Protein AF-A0A0H2LRQ2-F1 (afdb_monomer)

Foldseek 3Di:
DDDLLRQLLVLVVQLLVLVLQLVLLVVVCVLDPDNVVSPVVNVVSVVSNVVSVVSNVVSVVVPPDPVSVLVSLLVLLVVLVVLLVCLCVQQVPDDPPDDPSPDDSSNSSSVSSNVSSVVSNVVSCVPDDPVSNVVSVVVVVVVVVVVVVD

pLDDT: mean 88.94, std 11.12, range [45.06, 98.44]

Mean predicted aligned error: 5.79 Å

Structure (mmCIF, N/CA/C/O backbone):
data_AF-A0A0H2LRQ2-F1
#
_entry.id   AF-A0A0H2LRQ2-F1
#
loop_
_atom_site.group_PDB
_atom_site.id
_atom_site.type_symbol
_atom_site.label_atom_id
_atom_site.label_alt_id
_atom_site.label_comp_id
_atom_site.label_asym_id
_atom_site.label_entity_id
_atom_site.label_seq_id
_atom_site.pdbx_PDB_ins_code
_atom_site.Cartn_x
_atom_site.Cartn_y
_atom_site.Cartn_z
_atom_site.occupancy
_atom_site.B_iso_or_equiv
_atom_site.auth_seq_id
_atom_site.auth_comp_id
_atom_site.auth_asym_id
_atom_site.auth_atom_id
_atom_site.pdbx_PDB_model_num
ATOM 1 N N . MET A 1 1 ? -20.680 -14.538 -0.151 1.00 45.06 1 MET A N 1
ATOM 2 C CA . MET A 1 1 ? -20.684 -13.103 -0.499 1.00 45.06 1 MET A CA 1
ATOM 3 C C . MET A 1 1 ? -19.636 -12.448 0.373 1.00 45.06 1 MET A C 1
ATOM 5 O O . MET A 1 1 ? -19.695 -12.652 1.576 1.00 45.06 1 MET A O 1
ATOM 9 N N . HIS A 1 2 ? -18.663 -11.774 -0.231 1.00 58.34 2 HIS A N 1
ATOM 10 C CA . HIS A 1 2 ? -17.648 -11.009 0.492 1.00 58.34 2 HIS A CA 1
ATOM 11 C C . HIS A 1 2 ? -18.302 -9.795 1.160 1.00 58.34 2 HIS A C 1
ATOM 13 O O . HIS A 1 2 ? -19.163 -9.160 0.548 1.00 58.34 2 HIS A O 1
ATOM 19 N N . GLY A 1 3 ? -17.963 -9.521 2.422 1.00 80.00 3 GLY A N 1
ATOM 20 C CA . GLY A 1 3 ? -18.519 -8.383 3.160 1.00 80.00 3 GLY A CA 1
ATOM 21 C C . GLY A 1 3 ? -18.032 -7.030 2.611 1.00 80.00 3 GLY A C 1
ATOM 22 O O . GLY A 1 3 ? -17.132 -6.999 1.766 1.00 80.00 3 GLY A O 1
ATOM 23 N N . PRO A 1 4 ? -18.579 -5.898 3.095 1.00 81.81 4 PRO A N 1
ATOM 24 C CA . PRO A 1 4 ? -18.109 -4.556 2.729 1.00 81.81 4 PRO A CA 1
ATOM 25 C C . PRO A 1 4 ? -16.601 -4.361 2.957 1.00 81.81 4 PRO A C 1
ATOM 27 O O . PRO A 1 4 ? -15.922 -3.791 2.104 1.00 81.81 4 PRO A O 1
ATOM 30 N N . LEU A 1 5 ? -16.073 -4.918 4.055 1.00 87.62 5 LEU A N 1
ATOM 31 C CA . LEU A 1 5 ? -14.646 -4.932 4.393 1.00 87.62 5 LEU A CA 1
ATOM 32 C C . LEU A 1 5 ? -13.801 -5.618 3.308 1.00 87.62 5 LEU A C 1
ATOM 34 O O . LEU A 1 5 ? -12.888 -5.007 2.759 1.00 87.62 5 LEU A O 1
ATOM 38 N N . ASP A 1 6 ? -14.140 -6.858 2.947 1.00 90.56 6 ASP A N 1
ATOM 39 C CA . ASP A 1 6 ? -13.443 -7.622 1.904 1.00 90.56 6 ASP A CA 1
ATOM 40 C C . ASP A 1 6 ? -13.458 -6.885 0.558 1.00 90.56 6 ASP A C 1
ATOM 42 O O . ASP A 1 6 ? -12.447 -6.826 -0.142 1.00 90.56 6 ASP A O 1
ATOM 46 N N . CYS A 1 7 ? -14.604 -6.297 0.195 1.00 91.56 7 CYS A N 1
ATOM 47 C CA . CYS A 1 7 ? -14.747 -5.542 -1.049 1.00 91.56 7 CYS A CA 1
ATOM 48 C C . CYS A 1 7 ? -13.849 -4.298 -1.056 1.00 91.56 7 CYS A C 1
ATOM 50 O O . CYS A 1 7 ? -13.186 -4.017 -2.061 1.00 91.56 7 CYS A O 1
ATOM 52 N N . ALA A 1 8 ? -13.799 -3.566 0.059 1.00 93.38 8 ALA A N 1
ATOM 53 C CA . ALA A 1 8 ? -12.948 -2.393 0.214 1.00 93.38 8 ALA A CA 1
ATOM 54 C C . ALA A 1 8 ? -11.459 -2.759 0.164 1.00 93.38 8 ALA A C 1
ATOM 56 O O . ALA A 1 8 ? -10.715 -2.167 -0.618 1.00 93.38 8 ALA A O 1
ATOM 57 N N . LEU A 1 9 ? -11.031 -3.773 0.922 1.00 95.31 9 LEU A N 1
ATOM 58 C CA . LEU A 1 9 ? -9.641 -4.236 0.942 1.00 95.31 9 LEU A CA 1
ATOM 59 C C . LEU A 1 9 ? -9.192 -4.759 -0.423 1.00 95.31 9 LEU A C 1
ATOM 61 O O . LEU A 1 9 ? -8.102 -4.420 -0.884 1.00 95.31 9 LEU A O 1
ATOM 65 N N . HIS A 1 10 ? -10.046 -5.520 -1.110 1.00 95.50 10 HIS A N 1
ATOM 66 C CA . HIS A 1 10 ? -9.763 -5.968 -2.470 1.00 95.50 10 HIS A CA 1
ATOM 67 C C . HIS A 1 10 ? -9.594 -4.781 -3.425 1.00 95.50 10 HIS A C 1
ATOM 69 O O . HIS A 1 10 ? -8.647 -4.746 -4.208 1.00 95.50 10 HIS A O 1
ATOM 75 N N . SER A 1 11 ? -10.474 -3.783 -3.337 1.00 95.38 11 SER A N 1
ATOM 76 C CA . SER A 1 11 ? -10.431 -2.604 -4.210 1.00 95.38 11 SER A CA 1
ATOM 77 C C . SER A 1 11 ? -9.201 -1.728 -3.942 1.00 95.38 11 SER A C 1
ATOM 79 O O . SER A 1 11 ? -8.579 -1.241 -4.887 1.00 95.38 11 SER A O 1
ATOM 81 N N . LEU A 1 12 ? -8.793 -1.585 -2.675 1.00 96.88 12 LEU A N 1
ATOM 82 C CA . LEU A 1 12 ? -7.535 -0.936 -2.286 1.00 96.88 12 LEU A CA 1
ATOM 83 C C . LEU A 1 12 ? -6.327 -1.685 -2.857 1.00 96.88 12 LEU A C 1
ATOM 85 O O . LEU A 1 12 ? -5.432 -1.065 -3.430 1.00 96.88 12 LEU A O 1
ATOM 89 N N . GLN A 1 13 ? -6.335 -3.019 -2.791 1.00 97.06 13 GLN A N 1
ATOM 90 C CA . GLN A 1 13 ? -5.271 -3.831 -3.373 1.00 97.06 13 GLN A CA 1
ATOM 91 C C . GLN A 1 13 ? -5.189 -3.680 -4.900 1.00 97.06 13 GLN A C 1
ATOM 93 O O . GLN A 1 13 ? -4.092 -3.558 -5.446 1.00 97.06 13 GLN A O 1
ATOM 98 N N . GLN A 1 14 ? -6.329 -3.647 -5.598 1.00 96.81 14 GLN A N 1
ATOM 99 C CA . GLN A 1 14 ? -6.367 -3.407 -7.045 1.00 96.81 14 GLN A CA 1
ATOM 100 C C . GLN A 1 14 ? -5.810 -2.024 -7.404 1.00 96.81 14 GLN A C 1
ATOM 102 O O . GLN A 1 14 ? -5.022 -1.907 -8.345 1.00 96.81 14 GLN A O 1
ATOM 107 N N . LEU A 1 15 ? -6.160 -0.986 -6.633 1.00 97.56 15 LEU A N 1
ATOM 108 C CA . LEU A 1 15 ? -5.614 0.355 -6.833 1.00 97.56 15 LEU A CA 1
ATOM 109 C C . LEU A 1 15 ? -4.092 0.381 -6.640 1.00 97.56 15 LEU A C 1
ATOM 111 O O . LEU A 1 15 ? -3.386 0.939 -7.484 1.00 97.56 15 LEU A O 1
ATOM 115 N N . ALA A 1 16 ? -3.584 -0.231 -5.567 1.00 97.31 16 ALA A N 1
ATOM 116 C CA . ALA A 1 16 ? -2.151 -0.310 -5.296 1.00 97.31 16 ALA A CA 1
ATOM 117 C C . ALA A 1 16 ? -1.404 -0.992 -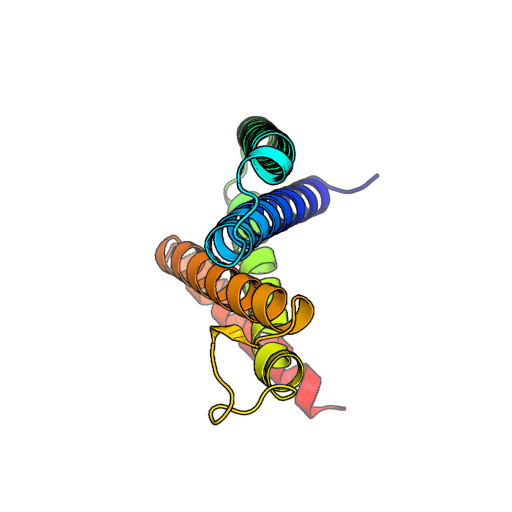6.454 1.00 97.31 16 ALA A C 1
ATOM 119 O O . ALA A 1 16 ? -0.474 -0.410 -7.017 1.00 97.31 16 ALA A O 1
ATOM 120 N N . TYR A 1 17 ? -1.878 -2.160 -6.905 1.00 95.94 17 TYR A N 1
ATOM 121 C CA . TYR A 1 17 ? -1.291 -2.852 -8.055 1.00 95.94 17 TYR A CA 1
ATOM 122 C C . TYR A 1 17 ? -1.338 -2.023 -9.341 1.00 95.94 17 TYR A C 1
ATOM 124 O O . TYR A 1 17 ? -0.355 -1.987 -10.082 1.00 95.94 17 TYR A O 1
ATOM 132 N N . ALA A 1 18 ? -2.446 -1.333 -9.619 1.00 96.69 18 ALA A N 1
ATOM 133 C CA . ALA A 1 18 ? -2.563 -0.496 -10.809 1.00 96.69 18 ALA A CA 1
ATOM 134 C C . ALA A 1 18 ? -1.567 0.677 -10.790 1.00 96.69 18 ALA A C 1
ATOM 136 O O . ALA A 1 18 ? -0.971 0.996 -11.822 1.00 96.69 18 ALA A O 1
ATOM 137 N N . ARG A 1 19 ? -1.357 1.301 -9.622 1.00 97.69 19 ARG A N 1
ATOM 138 C CA . ARG A 1 19 ? -0.380 2.386 -9.441 1.00 97.69 19 ARG A CA 1
ATOM 139 C C . ARG A 1 19 ? 1.051 1.886 -9.631 1.00 97.69 19 ARG A C 1
ATOM 141 O O . ARG A 1 19 ? 1.780 2.469 -10.431 1.00 97.69 19 ARG A O 1
ATOM 148 N N . ILE A 1 20 ? 1.402 0.772 -8.989 1.00 96.88 20 ILE A N 1
ATOM 149 C CA . ILE A 1 20 ? 2.713 0.122 -9.125 1.00 96.88 20 ILE A CA 1
ATOM 150 C C . ILE A 1 20 ? 2.983 -0.242 -10.587 1.00 96.88 20 ILE A C 1
ATOM 152 O O . ILE A 1 20 ? 4.024 0.120 -11.126 1.00 96.88 20 ILE A O 1
ATOM 156 N N . ALA A 1 21 ? 2.035 -0.892 -11.268 1.00 94.81 21 ALA A N 1
ATOM 157 C CA . ALA A 1 21 ? 2.192 -1.277 -12.670 1.00 94.81 21 ALA A CA 1
ATOM 158 C C . ALA A 1 21 ? 2.412 -0.060 -13.581 1.00 94.81 21 ALA A C 1
ATOM 160 O O . ALA A 1 21 ? 3.264 -0.087 -14.470 1.00 94.81 21 ALA A O 1
ATOM 161 N N . ARG A 1 22 ? 1.673 1.033 -13.351 1.00 95.81 22 ARG A N 1
ATOM 162 C CA . ARG A 1 22 ? 1.839 2.276 -14.113 1.00 95.81 22 ARG A CA 1
ATOM 163 C C . ARG A 1 22 ? 3.234 2.869 -13.929 1.00 95.81 22 ARG A C 1
ATOM 165 O O . ARG A 1 22 ? 3.862 3.225 -14.926 1.00 95.81 22 ARG A O 1
ATOM 172 N N . GLU A 1 23 ? 3.714 2.980 -12.692 1.00 96.12 23 GLU A N 1
ATOM 173 C CA . GLU A 1 23 ? 5.052 3.525 -12.432 1.00 96.12 23 GLU A CA 1
ATOM 174 C C . GLU A 1 23 ? 6.159 2.583 -12.905 1.00 96.12 23 GLU A C 1
ATOM 176 O O . GLU A 1 23 ? 7.138 3.047 -13.481 1.00 96.12 23 GLU A O 1
ATOM 181 N N . PHE A 1 24 ? 5.967 1.267 -12.801 1.00 93.88 24 PHE A N 1
ATOM 182 C CA . PHE A 1 24 ? 6.868 0.282 -13.392 1.00 93.88 24 PHE A CA 1
ATOM 183 C C . PHE A 1 24 ? 7.019 0.488 -14.901 1.00 93.88 24 PHE A C 1
ATOM 185 O O . PHE A 1 24 ? 8.138 0.556 -15.405 1.00 93.88 24 PHE A O 1
ATOM 192 N N . HIS A 1 25 ? 5.914 0.644 -15.636 1.00 92.19 25 HIS A N 1
ATOM 193 C CA . HIS A 1 25 ? 5.982 0.882 -17.077 1.00 92.19 25 HIS A CA 1
ATOM 194 C C . HIS A 1 25 ? 6.663 2.209 -17.428 1.00 92.19 25 HIS A C 1
ATOM 196 O O . HIS A 1 25 ? 7.413 2.250 -18.400 1.00 92.19 25 HIS A O 1
ATOM 202 N N . ARG A 1 26 ? 6.455 3.268 -16.635 1.00 91.56 26 ARG A N 1
ATOM 203 C CA . ARG A 1 26 ? 7.140 4.561 -16.811 1.00 91.56 26 ARG A CA 1
ATOM 204 C C . ARG A 1 26 ? 8.640 4.458 -16.551 1.00 91.56 26 ARG A C 1
ATOM 206 O O . ARG A 1 26 ? 9.431 4.884 -17.388 1.00 91.56 26 ARG A O 1
ATOM 213 N N . ALA A 1 27 ? 9.024 3.866 -15.423 1.00 90.50 27 ALA A N 1
ATOM 214 C CA . ALA A 1 27 ? 10.419 3.664 -15.055 1.00 90.50 27 ALA A CA 1
ATOM 215 C C . ALA A 1 27 ? 11.137 2.773 -16.076 1.00 90.50 27 ALA A C 1
ATOM 217 O O . ALA A 1 27 ? 12.264 3.060 -16.468 1.00 90.50 27 ALA A O 1
ATOM 218 N N . TRP A 1 28 ? 10.463 1.731 -16.568 1.00 88.44 28 TRP A N 1
ATOM 219 C CA . TRP A 1 28 ? 11.013 0.862 -17.600 1.00 88.44 28 TRP A CA 1
ATOM 220 C C . TRP A 1 28 ? 11.141 1.568 -18.954 1.00 88.44 28 TRP A C 1
ATOM 222 O O . TRP A 1 28 ? 12.174 1.442 -19.601 1.00 88.44 28 TRP A O 1
ATOM 232 N N . GLN A 1 29 ? 10.138 2.347 -19.376 1.00 88.50 29 GLN A N 1
ATOM 233 C CA . GLN A 1 29 ? 10.205 3.120 -20.620 1.00 88.50 29 GLN A CA 1
ATOM 234 C C . GLN A 1 29 ? 11.396 4.085 -20.616 1.00 88.50 29 GLN A C 1
ATOM 236 O O . GLN A 1 29 ? 12.095 4.173 -21.621 1.00 88.50 29 GLN A O 1
ATOM 241 N N . ALA A 1 30 ? 11.653 4.758 -19.489 1.00 86.19 30 ALA A N 1
ATOM 242 C CA . ALA A 1 30 ? 12.776 5.683 -19.332 1.00 86.19 30 ALA A CA 1
ATOM 243 C C . ALA A 1 30 ? 14.155 5.018 -19.522 1.00 86.19 30 ALA A C 1
ATOM 245 O O . ALA A 1 30 ? 15.122 5.713 -19.815 1.00 86.19 30 ALA A O 1
ATOM 246 N N . ARG A 1 31 ? 14.239 3.687 -19.390 1.00 84.12 31 ARG A N 1
ATOM 247 C CA . ARG A 1 31 ? 15.454 2.888 -19.617 1.00 84.12 31 ARG A CA 1
ATOM 248 C C . ARG A 1 31 ? 15.574 2.336 -21.042 1.00 84.12 31 ARG A C 1
ATOM 250 O O . ARG A 1 31 ? 16.552 1.664 -21.349 1.00 84.12 31 ARG A O 1
ATOM 257 N N . THR A 1 32 ? 14.576 2.543 -21.903 1.00 78.31 32 THR A N 1
ATOM 258 C CA . THR A 1 32 ? 14.538 1.953 -23.252 1.00 78.31 32 THR A CA 1
ATOM 259 C C . THR A 1 32 ? 14.504 3.012 -24.345 1.00 78.31 32 THR A C 1
ATOM 261 O O . THR A 1 32 ? 13.720 3.954 -24.277 1.00 78.31 32 THR A O 1
ATOM 264 N N . ASP A 1 33 ? 15.238 2.779 -25.433 1.00 72.56 33 ASP A N 1
ATOM 265 C CA . ASP A 1 33 ? 15.277 3.676 -26.600 1.00 72.56 33 ASP A CA 1
ATOM 266 C C . ASP A 1 33 ? 14.018 3.610 -27.497 1.00 72.56 33 ASP A C 1
ATOM 268 O O . ASP A 1 33 ? 13.954 4.265 -28.538 1.00 72.56 33 ASP A O 1
ATOM 272 N N . PHE A 1 34 ? 12.990 2.833 -27.121 1.00 64.62 34 PHE A N 1
ATOM 273 C CA . PHE A 1 34 ? 11.780 2.593 -27.930 1.00 64.62 34 PHE A CA 1
ATOM 274 C C . PHE A 1 34 ? 10.485 3.100 -27.259 1.00 64.62 34 PHE A C 1
ATOM 276 O O . PHE A 1 34 ? 9.583 2.307 -26.951 1.00 64.62 34 PHE A O 1
ATOM 283 N N . PRO A 1 35 ? 10.332 4.425 -27.070 1.00 66.62 35 PRO A N 1
ATOM 284 C CA . PRO A 1 35 ? 9.260 5.011 -26.265 1.00 66.62 35 PRO A CA 1
ATOM 285 C C . PRO A 1 35 ? 7.850 4.779 -26.830 1.00 66.62 35 PRO A C 1
ATOM 287 O O . PRO A 1 35 ? 6.913 4.616 -26.050 1.00 66.62 35 PRO A O 1
ATOM 290 N N . ALA A 1 36 ? 7.687 4.693 -28.155 1.00 67.38 36 ALA A N 1
ATOM 291 C CA . ALA A 1 36 ? 6.374 4.593 -28.807 1.00 67.38 36 ALA A CA 1
ATOM 292 C C . ALA A 1 36 ? 5.605 3.294 -28.489 1.00 67.38 36 ALA A C 1
ATOM 294 O O . ALA A 1 36 ? 4.379 3.268 -28.544 1.00 67.38 36 ALA A O 1
ATOM 295 N N . SER A 1 37 ? 6.302 2.209 -28.130 1.00 71.75 37 SER A N 1
ATOM 296 C CA . SER A 1 37 ? 5.659 0.924 -27.803 1.00 71.75 37 SER A CA 1
ATOM 297 C C . SER A 1 37 ? 5.033 0.893 -26.400 1.00 71.75 37 SER A C 1
ATOM 299 O O . SER A 1 37 ? 4.119 0.109 -26.145 1.00 71.75 37 SER A O 1
ATOM 301 N N . PHE A 1 38 ? 5.486 1.775 -25.501 1.00 78.81 38 PHE A N 1
ATOM 302 C CA . PHE A 1 38 ? 5.060 1.812 -24.100 1.00 78.81 38 PHE A CA 1
ATOM 303 C C . PHE A 1 38 ? 3.923 2.797 -23.828 1.00 78.81 38 PHE A C 1
ATOM 305 O O . PHE A 1 38 ? 3.235 2.653 -22.819 1.00 78.81 38 PHE A O 1
ATOM 312 N N . GLU A 1 39 ? 3.678 3.757 -24.723 1.00 84.62 39 GLU A N 1
ATOM 313 C CA . GLU A 1 39 ? 2.645 4.780 -24.532 1.00 84.62 39 GLU A CA 1
ATOM 314 C C . GLU A 1 39 ? 1.256 4.155 -24.343 1.00 84.62 39 GLU A C 1
ATOM 316 O O . GLU A 1 39 ? 0.586 4.426 -23.348 1.00 84.62 39 GLU A O 1
ATOM 321 N N . ALA A 1 40 ? 0.867 3.217 -25.214 1.00 87.06 40 ALA A N 1
ATOM 322 C CA . ALA A 1 40 ? -0.417 2.523 -25.109 1.00 87.06 40 ALA A CA 1
ATOM 323 C C . ALA A 1 40 ? -0.563 1.731 -23.793 1.00 87.06 40 ALA A C 1
ATOM 325 O O . ALA A 1 40 ? -1.639 1.716 -23.188 1.00 87.06 40 ALA A O 1
ATOM 326 N N . VAL A 1 41 ? 0.522 1.104 -23.327 1.00 88.75 41 VAL A N 1
ATOM 327 C CA . VAL A 1 41 ? 0.552 0.328 -22.078 1.00 88.75 41 VAL A CA 1
ATOM 328 C C . VAL A 1 41 ? 0.410 1.248 -20.864 1.00 88.75 41 VAL A C 1
ATOM 330 O O . VAL A 1 41 ? -0.379 0.965 -19.963 1.00 88.75 41 VAL A O 1
ATOM 333 N N . ILE A 1 42 ? 1.112 2.384 -20.854 1.00 89.00 42 ILE A N 1
ATOM 334 C CA . ILE A 1 42 ? 1.017 3.387 -19.786 1.00 89.00 42 ILE A CA 1
ATOM 335 C C . ILE A 1 42 ? -0.378 4.023 -19.769 1.00 89.00 42 ILE A C 1
ATOM 337 O O . ILE A 1 42 ? -0.947 4.202 -18.691 1.00 89.00 42 ILE A O 1
ATOM 341 N N . SER A 1 43 ? -0.965 4.324 -20.931 1.00 91.00 43 SER A N 1
ATOM 342 C CA . SER A 1 43 ? -2.336 4.842 -21.025 1.00 91.00 43 SER A CA 1
ATOM 343 C C . SER A 1 43 ? -3.372 3.846 -20.496 1.00 91.00 43 SER A C 1
ATOM 345 O O . SER A 1 43 ? -4.296 4.243 -19.786 1.00 91.00 43 SER A O 1
ATOM 347 N N . GLU A 1 44 ? -3.233 2.553 -20.800 1.00 91.88 44 GLU A N 1
ATOM 348 C CA . GLU A 1 44 ? -4.085 1.499 -20.230 1.00 91.88 44 GLU A CA 1
ATOM 349 C C . GLU A 1 44 ? -3.902 1.394 -18.710 1.00 91.88 44 GLU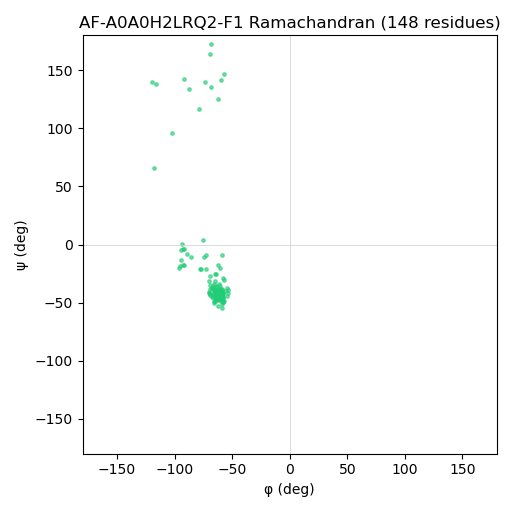 A C 1
ATOM 351 O O . GLU A 1 44 ? -4.888 1.410 -17.974 1.00 91.88 44 GLU A O 1
ATOM 356 N N . ALA A 1 45 ? -2.660 1.370 -18.217 1.00 90.81 45 ALA A N 1
ATOM 357 C CA . ALA A 1 45 ? -2.385 1.349 -16.781 1.00 90.81 45 ALA A CA 1
ATOM 358 C C . ALA A 1 45 ? -2.973 2.581 -16.067 1.00 90.81 45 ALA A C 1
ATOM 360 O O . ALA A 1 45 ? -3.560 2.463 -14.993 1.00 90.81 45 ALA A O 1
ATOM 361 N N . HIS A 1 46 ? -2.900 3.761 -16.686 1.00 94.56 46 HIS A N 1
ATOM 362 C CA . HIS A 1 46 ? -3.530 4.973 -16.169 1.00 94.56 46 HIS A CA 1
ATOM 363 C C . HIS A 1 46 ? -5.060 4.856 -16.104 1.00 94.56 46 HIS A C 1
ATOM 365 O O . HIS A 1 46 ? -5.647 5.189 -15.075 1.00 94.56 46 HIS A O 1
ATOM 371 N N . ARG A 1 47 ? -5.710 4.322 -17.148 1.00 95.88 47 ARG A N 1
ATOM 372 C CA . ARG A 1 47 ? -7.161 4.067 -17.131 1.00 95.88 47 ARG A CA 1
ATOM 373 C C . ARG A 1 47 ? -7.567 3.117 -16.005 1.00 95.88 47 ARG A C 1
ATOM 375 O O . ARG A 1 47 ? -8.588 3.350 -15.364 1.00 95.88 47 ARG A O 1
ATOM 382 N N . ARG A 1 48 ? -6.761 2.090 -15.723 1.00 96.00 48 ARG A N 1
ATOM 383 C CA . ARG A 1 48 ? -7.001 1.167 -14.600 1.00 96.00 48 ARG A CA 1
ATOM 384 C C . ARG A 1 48 ? -6.930 1.861 -13.245 1.00 96.00 48 ARG A C 1
ATOM 386 O O . ARG A 1 48 ? -7.794 1.610 -12.411 1.00 96.00 48 ARG A O 1
ATOM 393 N N . VAL A 1 49 ? -5.958 2.755 -13.040 1.00 97.38 49 VAL A N 1
ATOM 394 C CA . VAL A 1 49 ? -5.874 3.563 -11.810 1.00 97.38 49 VAL A CA 1
ATOM 395 C C . VAL A 1 49 ? -7.147 4.388 -11.626 1.00 97.38 49 VAL A C 1
ATOM 397 O O . VAL A 1 49 ? -7.785 4.276 -10.583 1.00 97.38 49 VAL A O 1
ATOM 400 N N . LEU A 1 50 ? -7.567 5.131 -12.656 1.00 97.75 50 LEU A N 1
ATOM 401 C CA . LEU A 1 50 ? -8.784 5.948 -12.597 1.00 97.75 50 LEU A CA 1
ATOM 402 C C . LEU A 1 50 ? -10.031 5.108 -12.301 1.00 97.75 50 LEU A C 1
ATOM 404 O O . LEU A 1 50 ? -10.880 5.512 -11.510 1.00 97.75 50 LEU A O 1
ATOM 408 N N . HIS A 1 51 ? -10.140 3.927 -12.912 1.00 96.69 51 HIS A N 1
ATOM 409 C CA . HIS A 1 51 ? -11.243 3.011 -12.645 1.00 96.69 51 HIS A CA 1
ATOM 410 C C . HIS A 1 51 ? -11.264 2.553 -11.180 1.00 96.69 51 HIS A C 1
ATOM 412 O O . HIS A 1 51 ? -12.310 2.605 -10.538 1.00 96.69 51 HIS A O 1
ATOM 418 N N . CYS A 1 52 ? -10.116 2.156 -10.624 1.00 96.31 52 CYS A N 1
ATOM 419 C CA . CYS A 1 52 ? -10.033 1.733 -9.226 1.00 96.31 52 CYS A CA 1
ATOM 420 C C . CYS A 1 52 ? -10.356 2.885 -8.259 1.00 96.31 52 CYS A C 1
ATOM 422 O O . CYS A 1 52 ? -11.061 2.680 -7.273 1.00 96.31 52 CYS A O 1
ATOM 424 N N . GLU A 1 53 ? -9.901 4.106 -8.558 1.00 96.50 53 GLU A N 1
ATOM 425 C CA . GLU A 1 53 ? -10.235 5.307 -7.779 1.00 96.50 53 GLU A CA 1
ATOM 426 C C . GLU A 1 53 ? -11.743 5.594 -7.799 1.00 96.50 53 GLU A C 1
ATOM 428 O O . GLU A 1 53 ? -12.326 5.895 -6.759 1.00 96.50 53 GLU A O 1
ATOM 433 N N . GLN A 1 54 ? -12.398 5.430 -8.952 1.00 96.50 54 GLN A N 1
ATOM 434 C CA . GLN A 1 54 ? -13.854 5.558 -9.068 1.00 96.50 54 GLN A CA 1
ATOM 435 C C . GLN A 1 54 ? -14.597 4.495 -8.253 1.00 96.50 54 GLN A C 1
ATOM 437 O O . GLN A 1 54 ? -15.547 4.830 -7.547 1.00 96.50 54 GLN A O 1
ATOM 442 N N . VAL A 1 55 ? -14.166 3.232 -8.319 1.00 94.19 55 VAL A N 1
ATOM 443 C CA . VAL A 1 55 ? -14.759 2.138 -7.534 1.00 94.19 55 VAL A CA 1
ATOM 444 C C . VAL A 1 55 ? -14.635 2.418 -6.037 1.00 94.19 55 VAL A C 1
ATOM 446 O O . VAL A 1 55 ? -15.617 2.307 -5.308 1.00 94.19 55 VAL A O 1
ATOM 449 N N . LEU A 1 56 ? -13.464 2.854 -5.569 1.00 93.25 56 LEU A N 1
ATOM 450 C CA . LEU A 1 56 ? -13.257 3.201 -4.160 1.00 93.25 56 LEU A CA 1
ATOM 451 C C . LEU A 1 56 ? -14.078 4.416 -3.725 1.00 93.25 56 LEU A C 1
ATOM 453 O O . LEU A 1 56 ? -14.627 4.414 -2.625 1.00 93.25 56 LEU A O 1
ATOM 457 N N . ALA A 1 57 ? -14.210 5.430 -4.583 1.00 93.25 57 ALA A N 1
ATOM 458 C CA . ALA A 1 57 ? -15.075 6.571 -4.308 1.00 93.25 57 ALA A CA 1
ATOM 459 C C . ALA A 1 57 ? -16.541 6.138 -4.148 1.00 93.25 57 ALA A C 1
ATOM 461 O O . ALA A 1 57 ? -17.212 6.601 -3.231 1.00 93.25 57 ALA A O 1
ATOM 462 N N . GLN A 1 58 ? -17.022 5.213 -4.984 1.00 92.50 58 GLN A N 1
ATOM 463 C CA . GLN A 1 58 ? -18.373 4.653 -4.872 1.00 92.50 58 GLN A CA 1
ATOM 464 C C . GLN A 1 58 ? -18.541 3.810 -3.607 1.00 92.50 58 GLN A C 1
ATOM 466 O O . GLN A 1 58 ? -19.517 3.993 -2.886 1.00 92.50 58 GLN A O 1
ATOM 471 N N . LEU A 1 59 ? -17.582 2.934 -3.295 1.00 90.25 59 LEU A N 1
ATOM 472 C CA . LEU A 1 59 ? -17.603 2.137 -2.064 1.00 90.25 59 LEU A CA 1
ATOM 473 C C . LEU A 1 59 ? -17.639 3.023 -0.819 1.00 90.25 59 LEU A C 1
ATOM 475 O O . LEU A 1 59 ? -18.383 2.738 0.113 1.00 90.25 59 LEU A O 1
ATOM 479 N N . ARG A 1 60 ? -16.906 4.138 -0.823 1.00 89.12 60 ARG A N 1
ATOM 480 C CA . ARG A 1 60 ? -16.914 5.096 0.285 1.00 89.12 60 ARG A CA 1
ATOM 481 C C . ARG A 1 60 ? -18.268 5.777 0.498 1.00 89.12 60 ARG A C 1
ATOM 483 O O . ARG A 1 60 ? -18.544 6.198 1.611 1.00 89.12 60 ARG A O 1
ATOM 490 N N . LEU A 1 61 ? -19.113 5.876 -0.528 1.00 89.75 61 LEU A N 1
ATOM 491 C CA . LEU A 1 61 ? -20.491 6.363 -0.376 1.00 89.75 61 LEU A CA 1
ATOM 492 C C . LEU A 1 61 ? -21.426 5.310 0.234 1.00 89.75 61 LEU A C 1
ATOM 494 O O . LEU A 1 61 ? -22.485 5.666 0.738 1.00 89.75 61 LEU A O 1
ATOM 498 N N . LEU A 1 62 ? -21.056 4.029 0.154 1.00 88.75 62 LEU A N 1
ATOM 499 C CA . LEU A 1 62 ? -21.832 2.906 0.686 1.00 88.75 62 LEU A CA 1
ATOM 500 C C . LEU A 1 62 ? -21.427 2.528 2.116 1.00 88.75 62 LEU A C 1
ATOM 502 O O . LEU A 1 62 ? -22.175 1.822 2.782 1.00 88.75 62 LEU A O 1
ATOM 506 N N . ILE A 1 63 ? -20.248 2.967 2.563 1.00 88.06 63 ILE A N 1
ATOM 507 C CA . ILE A 1 63 ? -19.730 2.743 3.914 1.00 88.06 63 ILE A CA 1
ATOM 508 C C . ILE A 1 63 ? -19.918 4.042 4.698 1.00 88.06 63 ILE A C 1
ATOM 510 O O . ILE A 1 63 ? -19.113 4.968 4.607 1.00 88.06 63 ILE A O 1
ATOM 514 N N . ASP A 1 64 ? -21.016 4.111 5.437 1.00 85.19 64 ASP A N 1
ATOM 515 C CA . ASP A 1 64 ? -21.434 5.258 6.241 1.00 85.19 64 ASP A CA 1
ATOM 516 C C . ASP A 1 64 ? -21.024 5.146 7.717 1.00 85.19 64 ASP A C 1
ATOM 518 O O . ASP A 1 64 ? -20.912 6.164 8.402 1.00 85.19 64 ASP A O 1
ATOM 522 N N . ASP A 1 65 ? -20.745 3.933 8.195 1.00 90.25 65 ASP A N 1
ATOM 523 C CA . ASP A 1 65 ? -20.306 3.662 9.563 1.00 90.25 65 ASP A CA 1
ATOM 524 C C . ASP A 1 65 ? -18.806 3.982 9.775 1.00 90.25 65 ASP A C 1
ATOM 526 O O . ASP A 1 65 ? -17.939 3.313 9.194 1.00 90.25 65 ASP A O 1
ATOM 530 N N . PRO A 1 66 ? -18.457 4.952 10.648 1.00 90.69 66 PRO A N 1
ATOM 531 C CA . PRO A 1 66 ? -17.069 5.260 10.991 1.00 90.69 66 PRO A CA 1
ATOM 532 C C . PRO A 1 66 ? -16.285 4.063 11.540 1.00 90.69 66 PRO A C 1
ATOM 534 O O . PRO A 1 66 ? -15.080 3.972 11.305 1.00 90.69 66 PRO A O 1
ATOM 537 N N . CYS A 1 67 ? -16.946 3.126 12.228 1.00 92.00 67 CYS A N 1
ATOM 538 C CA . CYS A 1 67 ? -16.299 1.926 12.755 1.00 92.00 67 CYS A CA 1
ATOM 539 C C . CYS A 1 67 ? -15.808 1.008 11.628 1.00 92.00 67 CYS A C 1
ATOM 541 O O . CYS A 1 67 ? -14.694 0.493 11.700 1.00 92.00 67 CYS A O 1
ATOM 543 N N . GLN A 1 68 ? -16.586 0.858 10.552 1.00 93.00 68 GLN A N 1
ATOM 544 C CA . GLN A 1 68 ? -16.170 0.077 9.381 1.00 93.00 68 GLN A CA 1
ATOM 545 C C . GLN A 1 68 ? -15.013 0.749 8.640 1.00 93.00 68 GLN A C 1
ATOM 547 O O . GLN A 1 68 ? -14.099 0.078 8.164 1.00 93.00 68 GLN A O 1
ATOM 552 N N . ILE A 1 69 ? -15.015 2.084 8.560 1.00 93.19 69 ILE A N 1
ATOM 553 C CA . ILE A 1 69 ? -13.904 2.839 7.967 1.00 93.19 69 ILE A CA 1
ATOM 554 C C . ILE A 1 69 ? -12.618 2.612 8.770 1.00 93.19 69 ILE A C 1
ATOM 556 O O . ILE A 1 69 ? -11.572 2.337 8.177 1.00 93.19 69 ILE A O 1
ATOM 560 N N . ALA A 1 70 ? -12.697 2.698 10.100 1.00 94.75 70 ALA A N 1
ATOM 561 C CA . ALA A 1 70 ? -11.580 2.408 10.990 1.00 94.75 70 ALA A CA 1
ATOM 562 C C . ALA A 1 70 ? -11.072 0.970 10.800 1.00 94.75 70 ALA A C 1
ATOM 564 O O . ALA A 1 70 ? -9.871 0.758 10.636 1.00 94.75 70 ALA A O 1
ATOM 565 N N . GLU A 1 71 ? -11.977 -0.008 10.736 1.00 95.25 71 GLU A N 1
ATOM 566 C CA . GLU A 1 71 ? -11.642 -1.416 10.506 1.00 95.25 71 GLU A CA 1
ATOM 567 C C . GLU A 1 71 ? -10.904 -1.622 9.174 1.00 95.25 71 GLU A C 1
ATOM 569 O O . GLU A 1 71 ? -9.857 -2.270 9.143 1.00 95.25 71 GLU A O 1
ATOM 574 N N . ILE A 1 72 ? -11.372 -0.997 8.087 1.00 95.81 72 ILE A N 1
ATOM 575 C CA . ILE A 1 72 ? -10.705 -1.036 6.776 1.00 95.81 72 ILE A CA 1
ATOM 576 C C . ILE A 1 72 ? -9.298 -0.436 6.859 1.00 95.81 72 ILE A C 1
ATOM 578 O O . ILE A 1 72 ? -8.351 -1.041 6.352 1.00 95.81 72 ILE A O 1
ATOM 582 N N . LYS A 1 73 ? -9.140 0.739 7.489 1.00 96.00 73 LYS A N 1
ATOM 583 C CA . LYS A 1 73 ? -7.827 1.390 7.643 1.00 96.00 73 LYS A CA 1
ATOM 584 C C . LYS A 1 73 ? -6.852 0.497 8.405 1.00 96.00 73 LYS A C 1
ATOM 586 O O . LYS A 1 73 ? -5.727 0.301 7.951 1.00 96.00 73 LYS A O 1
ATOM 591 N N . ILE A 1 74 ? -7.282 -0.045 9.545 1.00 97.50 74 ILE A N 1
ATOM 592 C CA . ILE A 1 74 ? -6.451 -0.889 10.410 1.00 97.50 74 ILE A CA 1
ATOM 593 C C . ILE A 1 74 ? -6.077 -2.180 9.678 1.00 97.50 74 ILE A C 1
ATOM 595 O O . ILE A 1 74 ? -4.897 -2.524 9.613 1.00 97.50 74 ILE A O 1
ATOM 599 N N . ALA A 1 75 ? -7.046 -2.863 9.063 1.00 97.00 75 ALA A N 1
ATOM 600 C CA . ALA A 1 75 ? -6.795 -4.085 8.304 1.00 97.00 75 ALA A CA 1
ATOM 601 C C . ALA A 1 75 ? -5.826 -3.842 7.136 1.00 97.00 75 ALA A C 1
ATOM 603 O O . ALA A 1 75 ? -4.897 -4.624 6.920 1.00 97.00 75 ALA A O 1
ATOM 604 N N . ARG A 1 76 ? -5.988 -2.724 6.415 1.00 97.75 76 ARG A N 1
ATOM 605 C CA . ARG A 1 76 ? -5.074 -2.340 5.336 1.00 97.75 76 ARG A CA 1
ATOM 606 C C . ARG A 1 76 ? -3.665 -2.055 5.857 1.00 97.75 76 ARG A C 1
ATOM 608 O O . ARG A 1 76 ? -2.707 -2.556 5.272 1.00 97.75 76 ARG A O 1
ATOM 615 N N . ALA A 1 77 ? -3.530 -1.308 6.952 1.00 98.31 77 ALA A N 1
ATOM 616 C CA . ALA A 1 77 ? -2.236 -0.993 7.557 1.00 98.31 77 ALA A CA 1
ATOM 617 C C . ALA A 1 77 ? -1.500 -2.257 8.036 1.00 98.31 77 ALA A C 1
ATOM 619 O O . ALA A 1 77 ? -0.316 -2.430 7.749 1.00 98.31 77 ALA A O 1
ATOM 620 N N . LEU A 1 78 ? -2.207 -3.185 8.688 1.00 97.12 78 LEU A N 1
ATOM 621 C CA . LEU A 1 78 ? -1.648 -4.475 9.109 1.00 97.12 78 LEU A CA 1
ATOM 622 C C . LEU A 1 78 ? -1.164 -5.311 7.918 1.00 97.12 78 LEU A C 1
ATOM 624 O O . LEU A 1 78 ? -0.090 -5.910 7.976 1.00 97.12 78 LEU A O 1
ATOM 628 N N . TYR A 1 79 ? -1.923 -5.326 6.822 1.00 96.31 79 TYR A N 1
ATOM 629 C CA . TYR A 1 79 ? -1.512 -6.014 5.601 1.00 96.31 79 TYR A CA 1
ATOM 630 C C . TYR A 1 79 ? -0.261 -5.381 4.969 1.00 96.31 79 TYR A C 1
ATOM 632 O O . TYR A 1 79 ? 0.665 -6.094 4.590 1.00 96.31 79 TYR A O 1
ATOM 640 N N . LEU A 1 80 ? -0.185 -4.049 4.912 1.00 97.81 80 LEU A N 1
ATOM 641 C CA . LEU A 1 80 ? 1.004 -3.344 4.422 1.00 97.81 80 LEU A CA 1
ATOM 642 C C . LEU A 1 80 ? 2.233 -3.620 5.297 1.00 97.81 80 LEU A C 1
ATOM 644 O O . LEU A 1 80 ? 3.318 -3.840 4.767 1.00 97.81 80 LEU A O 1
ATOM 648 N N . ARG A 1 81 ? 2.077 -3.693 6.626 1.00 96.62 81 ARG A N 1
ATOM 649 C CA . ARG A 1 81 ? 3.159 -4.105 7.539 1.00 96.62 81 ARG A CA 1
ATOM 650 C C . ARG A 1 81 ? 3.683 -5.501 7.205 1.00 96.62 81 ARG A C 1
ATOM 652 O O . ARG A 1 81 ? 4.893 -5.664 7.093 1.00 96.62 81 ARG A O 1
ATOM 659 N N . LEU A 1 82 ? 2.796 -6.472 6.975 1.00 94.56 82 LEU A N 1
ATOM 660 C CA . LEU A 1 82 ? 3.180 -7.824 6.550 1.00 94.56 82 LEU A CA 1
ATOM 661 C C . LEU A 1 82 ? 3.972 -7.803 5.229 1.00 94.56 82 LEU A C 1
ATOM 663 O O . LEU A 1 82 ? 4.995 -8.480 5.103 1.00 94.56 82 LEU A O 1
ATOM 667 N N . LEU A 1 83 ? 3.530 -7.014 4.245 1.00 94.50 83 LEU A N 1
ATOM 668 C CA . LEU A 1 83 ? 4.268 -6.865 2.991 1.00 94.50 83 LEU A CA 1
ATOM 669 C C . LEU A 1 83 ? 5.660 -6.273 3.237 1.00 94.50 83 LEU A C 1
ATOM 671 O O . LEU A 1 83 ? 6.646 -6.845 2.772 1.00 94.50 83 LEU A O 1
ATOM 675 N N . LEU A 1 84 ? 5.764 -5.206 4.024 1.00 95.50 84 LEU A N 1
ATOM 676 C CA . LEU A 1 84 ? 7.036 -4.547 4.323 1.00 95.50 84 LEU A CA 1
ATOM 677 C C . LEU A 1 84 ? 7.996 -5.421 5.140 1.00 95.50 84 LEU A C 1
ATOM 679 O O . LEU A 1 84 ? 9.202 -5.364 4.916 1.00 95.50 84 LEU A O 1
ATOM 683 N N . GLU A 1 85 ? 7.489 -6.264 6.040 1.00 94.12 85 GLU A N 1
ATOM 684 C CA . GLU A 1 85 ? 8.294 -7.242 6.787 1.00 94.12 85 GLU A CA 1
ATOM 685 C C . GLU A 1 85 ? 8.977 -8.257 5.860 1.00 94.12 85 GLU A C 1
ATOM 687 O O . GLU A 1 85 ? 10.099 -8.682 6.127 1.00 94.12 85 GLU A O 1
ATOM 692 N N . SER A 1 86 ? 8.330 -8.623 4.749 1.00 90.69 86 SER A N 1
ATOM 693 C CA . SER A 1 86 ? 8.915 -9.534 3.755 1.00 90.69 86 SER A CA 1
ATOM 694 C C . SER A 1 86 ? 9.791 -8.833 2.709 1.00 90.69 86 SER A C 1
ATOM 696 O O . SER A 1 86 ? 10.528 -9.507 1.986 1.00 90.69 86 SER A O 1
ATOM 698 N N . ALA A 1 87 ? 9.775 -7.497 2.647 1.00 88.81 87 ALA A N 1
ATOM 699 C CA . ALA A 1 87 ? 10.532 -6.727 1.662 1.00 88.81 87 ALA A CA 1
ATOM 700 C C . ALA A 1 87 ? 12.048 -7.006 1.666 1.00 88.81 87 ALA A C 1
ATOM 702 O O . ALA A 1 87 ? 12.593 -7.143 0.571 1.00 88.81 87 ALA A O 1
ATOM 703 N N . PRO A 1 88 ? 12.744 -7.177 2.815 1.00 87.31 88 PRO A N 1
ATOM 704 C CA . PRO A 1 88 ? 14.161 -7.537 2.809 1.00 87.31 88 PRO A CA 1
ATOM 705 C C . PRO A 1 88 ? 14.442 -8.797 1.988 1.00 87.31 88 PRO A C 1
ATOM 707 O O . PRO A 1 88 ? 15.348 -8.788 1.167 1.00 87.31 88 PRO A O 1
ATOM 710 N N . ALA A 1 89 ? 13.626 -9.846 2.128 1.00 87.94 89 ALA A N 1
ATOM 711 C CA . ALA A 1 89 ? 13.796 -11.086 1.372 1.00 87.94 89 ALA A CA 1
ATOM 712 C C . ALA A 1 89 ? 13.493 -10.909 -0.128 1.00 87.94 89 ALA A C 1
ATOM 714 O O . ALA A 1 89 ? 14.196 -11.477 -0.962 1.00 87.94 89 ALA A O 1
ATOM 715 N N . ARG A 1 90 ? 12.477 -10.105 -0.483 1.00 86.69 90 ARG A N 1
ATOM 716 C CA . ARG A 1 90 ? 12.120 -9.823 -1.889 1.00 86.69 90 ARG A CA 1
ATOM 717 C C . ARG A 1 90 ? 13.158 -8.946 -2.598 1.00 86.69 90 ARG A C 1
ATOM 719 O O . ARG A 1 90 ? 13.366 -9.093 -3.799 1.00 86.69 90 ARG A O 1
ATOM 726 N N . LEU A 1 91 ? 13.820 -8.057 -1.855 1.00 84.62 91 LEU A N 1
ATOM 727 C CA . LEU A 1 91 ? 14.815 -7.117 -2.376 1.00 84.62 91 LEU A CA 1
ATOM 728 C C . LEU A 1 91 ? 16.256 -7.657 -2.320 1.00 84.62 91 LEU A C 1
ATOM 730 O O . LEU A 1 91 ? 17.106 -7.159 -3.048 1.00 84.62 91 LEU A O 1
ATOM 734 N N . GLN A 1 92 ? 16.549 -8.695 -1.530 1.00 77.06 92 GLN A N 1
ATOM 735 C CA . GLN A 1 92 ? 17.915 -9.210 -1.330 1.00 77.06 92 GLN A CA 1
ATOM 736 C C . GLN A 1 92 ? 18.592 -9.762 -2.600 1.00 77.06 92 GLN A C 1
ATOM 738 O O . GLN A 1 92 ? 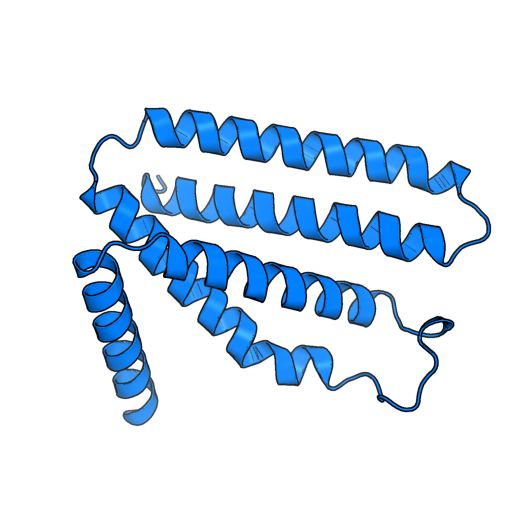19.809 -9.928 -2.623 1.00 77.06 92 GLN A O 1
ATOM 743 N N . SER A 1 93 ? 17.837 -10.080 -3.655 1.00 67.50 93 SER A N 1
ATOM 744 C CA . SER A 1 93 ? 18.373 -10.759 -4.843 1.00 67.50 93 SER A CA 1
ATOM 745 C C . SER A 1 93 ? 19.250 -9.892 -5.755 1.00 67.50 93 SER A C 1
ATOM 747 O O . SER A 1 93 ? 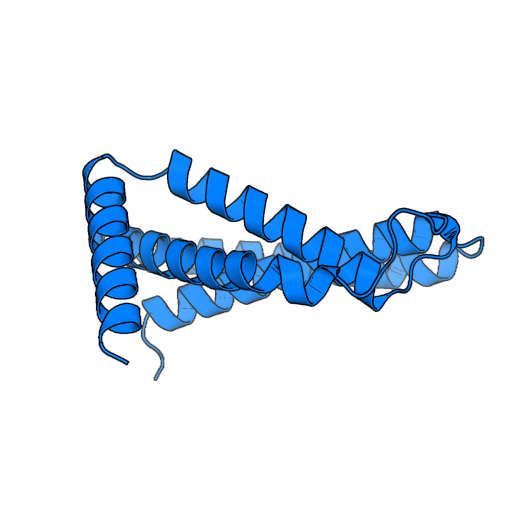19.826 -10.435 -6.693 1.00 67.50 93 SER A O 1
ATOM 749 N N . TRP A 1 94 ? 19.321 -8.578 -5.538 1.00 70.12 94 TRP A N 1
ATOM 750 C CA . TRP A 1 94 ? 20.113 -7.653 -6.355 1.00 70.12 94 TRP A CA 1
ATOM 751 C C . TRP A 1 94 ? 21.218 -7.018 -5.515 1.00 70.12 94 TRP A C 1
ATOM 753 O O . TRP A 1 94 ? 20.989 -6.666 -4.358 1.00 70.12 94 TRP A O 1
ATOM 763 N N . SER A 1 95 ? 22.423 -6.902 -6.071 1.00 63.06 95 SER A N 1
ATOM 764 C CA . SER A 1 95 ? 23.557 -6.325 -5.353 1.00 63.06 95 SER A CA 1
ATOM 765 C C . SER A 1 95 ? 23.585 -4.806 -5.523 1.00 63.06 95 SER A C 1
ATOM 767 O O . SER A 1 95 ? 23.531 -4.305 -6.642 1.00 63.06 95 SER A O 1
ATOM 769 N N . ASP A 1 96 ? 23.792 -4.060 -4.431 1.00 63.84 96 ASP A N 1
ATOM 770 C CA . ASP A 1 96 ? 24.008 -2.598 -4.456 1.00 63.84 96 ASP A CA 1
ATOM 771 C C . ASP A 1 96 ? 25.236 -2.168 -5.295 1.00 63.84 96 ASP A C 1
ATOM 773 O O . ASP A 1 96 ? 25.464 -0.980 -5.523 1.00 63.84 96 ASP A O 1
ATOM 777 N N . CYS A 1 97 ? 26.059 -3.126 -5.737 1.00 58.31 97 CYS A N 1
ATOM 778 C CA . CYS A 1 97 ? 27.220 -2.903 -6.595 1.00 58.31 97 CYS A CA 1
ATOM 779 C C . CYS A 1 97 ? 26.901 -2.957 -8.101 1.00 58.31 97 CYS A C 1
ATOM 781 O O . CYS A 1 97 ? 27.784 -2.666 -8.909 1.00 58.31 97 CYS A O 1
ATOM 783 N N . GLU A 1 98 ? 25.687 -3.349 -8.490 1.00 67.69 98 GLU A N 1
ATOM 784 C CA . GLU A 1 98 ? 25.270 -3.473 -9.888 1.00 67.69 98 GLU A CA 1
ATOM 785 C C . GLU A 1 98 ? 24.620 -2.172 -10.388 1.00 67.69 98 GLU A C 1
ATOM 787 O O . GLU A 1 98 ? 23.904 -1.488 -9.653 1.00 67.69 98 GLU A O 1
ATOM 792 N N . SER A 1 99 ? 24.883 -1.803 -11.648 1.00 74.00 99 SER A N 1
ATOM 793 C CA . SER A 1 99 ? 24.355 -0.566 -12.237 1.00 74.00 99 SER A CA 1
ATOM 794 C C . SER A 1 99 ? 22.826 -0.553 -12.222 1.00 74.00 99 SER A C 1
ATOM 796 O O . SER A 1 99 ? 22.176 -1.556 -12.521 1.00 74.00 99 SER A O 1
ATOM 798 N N . PHE A 1 100 ? 22.237 0.614 -11.954 1.00 71.00 100 PHE A N 1
ATOM 799 C CA . PHE A 1 100 ? 20.787 0.812 -12.044 1.00 71.00 100 PHE A CA 1
ATOM 800 C C . PHE A 1 100 ? 20.240 0.506 -13.449 1.00 71.00 100 PHE A C 1
ATOM 802 O O . PHE A 1 100 ? 19.092 0.072 -13.578 1.00 71.00 100 PHE A O 1
ATOM 809 N N . ASP A 1 101 ? 21.064 0.695 -14.482 1.00 76.19 101 ASP A N 1
ATOM 810 C CA . ASP A 1 101 ? 20.709 0.424 -15.878 1.00 76.19 101 ASP A CA 1
ATOM 811 C C . ASP A 1 101 ? 20.560 -1.080 -16.164 1.00 76.19 101 ASP A C 1
ATOM 813 O O . ASP A 1 101 ? 19.745 -1.469 -17.000 1.00 76.19 101 ASP A O 1
ATOM 817 N N . ASP A 1 102 ? 21.260 -1.930 -15.406 1.00 79.50 102 ASP A N 1
ATOM 818 C CA . ASP A 1 102 ? 21.259 -3.390 -15.573 1.00 79.50 102 ASP A CA 1
ATOM 819 C C . ASP A 1 102 ? 20.230 -4.100 -14.674 1.00 79.50 102 ASP A C 1
ATOM 821 O O . ASP A 1 102 ? 20.093 -5.325 -14.709 1.00 79.50 102 ASP A O 1
ATOM 825 N N . MET A 1 103 ? 19.466 -3.341 -13.882 1.00 84.19 103 MET A N 1
ATOM 826 C CA . MET A 1 103 ? 18.521 -3.880 -12.906 1.00 84.19 103 MET A CA 1
ATOM 827 C C . MET A 1 103 ? 17.389 -4.709 -13.561 1.00 84.19 103 MET A C 1
ATOM 829 O O . MET A 1 103 ? 16.625 -4.174 -14.378 1.00 84.19 103 MET A O 1
ATOM 833 N N . PRO A 1 104 ? 17.186 -5.979 -13.148 1.00 87.94 104 PRO A N 1
ATOM 834 C CA . PRO A 1 104 ? 16.135 -6.857 -13.627 1.00 87.94 104 PRO A CA 1
ATOM 835 C C . PRO A 1 104 ? 14.752 -6.257 -13.420 1.00 87.94 104 PRO A C 1
ATOM 837 O O . PRO A 1 104 ? 14.468 -5.617 -12.407 1.00 87.94 104 PRO A O 1
ATOM 840 N N . LYS A 1 105 ? 13.841 -6.561 -14.349 1.00 89.19 105 LYS A N 1
ATOM 841 C CA . LYS A 1 105 ? 12.434 -6.133 -14.277 1.00 89.19 105 LYS A CA 1
ATOM 842 C C . LYS A 1 105 ? 11.763 -6.517 -12.960 1.00 89.19 105 LYS A C 1
ATOM 844 O O . LYS A 1 105 ? 11.021 -5.712 -12.412 1.00 89.19 105 LYS A O 1
ATOM 849 N N . SER A 1 106 ? 12.013 -7.732 -12.471 1.00 89.88 106 SER A N 1
ATOM 850 C CA . SER A 1 106 ? 11.471 -8.205 -11.196 1.00 89.88 106 SER A CA 1
ATOM 851 C C . SER A 1 106 ? 11.953 -7.343 -10.034 1.00 89.88 106 SER A C 1
ATOM 853 O O . SER A 1 106 ? 11.143 -6.937 -9.215 1.00 89.88 106 SER A O 1
ATOM 855 N N . HIS A 1 107 ? 13.239 -6.993 -10.0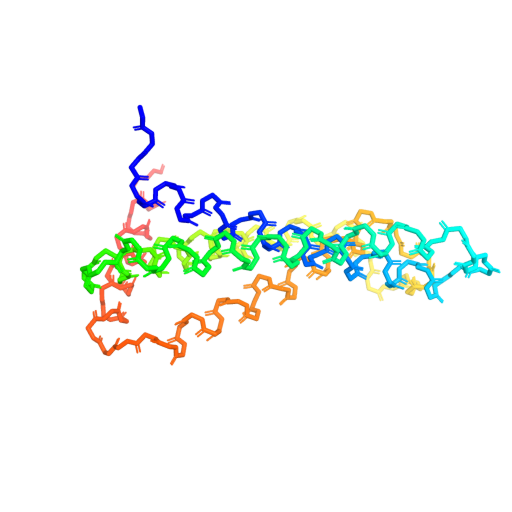02 1.00 90.31 107 HIS A N 1
ATOM 856 C CA . HIS A 1 107 ? 13.790 -6.176 -8.927 1.00 90.31 107 HIS A CA 1
ATOM 857 C C . HIS A 1 107 ? 13.293 -4.725 -8.985 1.00 90.31 107 HIS A C 1
ATOM 859 O O . HIS A 1 107 ? 12.904 -4.174 -7.960 1.00 90.31 107 HIS A O 1
ATOM 865 N N . LEU A 1 108 ? 13.196 -4.132 -10.182 1.00 90.44 108 LEU A N 1
ATOM 866 C CA . LEU A 1 108 ? 12.581 -2.810 -10.350 1.00 90.44 108 LEU A CA 1
ATOM 867 C C . LEU A 1 108 ? 11.124 -2.799 -9.862 1.00 90.44 108 LEU A C 1
ATOM 869 O O . LEU A 1 108 ? 10.698 -1.852 -9.206 1.00 90.44 108 LEU A O 1
ATOM 873 N N . LEU A 1 109 ? 10.358 -3.844 -10.186 1.00 92.50 109 LEU A N 1
ATOM 874 C CA . LEU A 1 109 ? 8.972 -3.971 -9.743 1.00 92.50 109 LEU A CA 1
ATOM 875 C C . LEU A 1 109 ? 8.877 -4.068 -8.216 1.00 92.50 109 LEU A C 1
ATOM 877 O O . LEU A 1 109 ? 8.049 -3.379 -7.625 1.00 92.50 109 LEU A O 1
ATOM 881 N N . GLU A 1 110 ? 9.716 -4.890 -7.585 1.00 93.38 110 GLU A N 1
ATOM 882 C CA . GLU A 1 110 ? 9.757 -5.031 -6.124 1.00 93.38 110 GLU A CA 1
ATOM 883 C C . GLU A 1 110 ? 10.156 -3.723 -5.435 1.00 93.38 110 GLU A C 1
ATOM 885 O O . GLU A 1 110 ? 9.530 -3.337 -4.450 1.00 93.38 110 GLU A O 1
ATOM 890 N N . TRP A 1 111 ? 11.135 -2.996 -5.981 1.00 92.38 111 TRP A N 1
ATOM 891 C CA . TRP A 1 111 ? 11.565 -1.704 -5.443 1.00 92.38 111 TRP A CA 1
ATOM 892 C C . TRP A 1 111 ? 10.448 -0.654 -5.503 1.00 92.38 111 TRP A C 1
ATOM 894 O O . TRP A 1 111 ? 10.135 -0.017 -4.500 1.00 92.38 111 TRP A O 1
ATOM 904 N N . ILE A 1 112 ? 9.768 -0.541 -6.649 1.00 94.81 112 ILE A N 1
ATOM 905 C CA . ILE A 1 112 ? 8.605 0.346 -6.792 1.00 94.81 112 ILE A CA 1
ATOM 906 C C . ILE A 1 112 ? 7.479 -0.087 -5.844 1.00 94.81 112 ILE A C 1
ATOM 908 O O . ILE A 1 112 ? 6.853 0.758 -5.211 1.00 94.81 112 ILE A O 1
ATOM 912 N N . SER A 1 113 ? 7.219 -1.392 -5.722 1.00 95.94 113 SER A N 1
ATOM 913 C CA . SER A 1 113 ? 6.184 -1.911 -4.818 1.00 95.94 113 SER A CA 1
ATOM 914 C C . SER A 1 113 ? 6.474 -1.529 -3.370 1.00 95.94 113 SER A C 1
ATOM 916 O O . SER A 1 113 ? 5.595 -1.000 -2.697 1.00 95.94 113 SER A O 1
ATOM 918 N N . TYR A 1 114 ? 7.718 -1.705 -2.922 1.00 95.75 114 TYR A N 1
ATOM 919 C CA . TYR A 1 114 ? 8.169 -1.327 -1.586 1.00 95.75 114 TYR A CA 1
ATOM 920 C C . TYR A 1 114 ? 7.970 0.167 -1.294 1.00 95.75 114 TYR A C 1
ATOM 922 O O . TYR A 1 114 ? 7.450 0.523 -0.235 1.00 95.75 114 TYR A O 1
ATOM 930 N N . ASP A 1 115 ? 8.329 1.045 -2.233 1.00 96.19 115 ASP A N 1
ATOM 931 C CA . ASP A 1 115 ? 8.142 2.488 -2.064 1.00 96.19 115 ASP A CA 1
ATOM 932 C C . ASP A 1 115 ? 6.659 2.858 -1.932 1.00 96.19 115 ASP A C 1
ATOM 934 O O . ASP A 1 115 ? 6.282 3.620 -1.037 1.00 96.19 115 ASP A O 1
ATOM 938 N N . PHE A 1 116 ? 5.796 2.275 -2.768 1.00 97.81 116 PHE A N 1
ATOM 939 C CA . PHE A 1 116 ? 4.349 2.485 -2.682 1.00 97.81 116 PHE A CA 1
ATOM 940 C C . PHE A 1 116 ? 3.752 1.932 -1.384 1.00 97.81 116 PHE A C 1
ATOM 942 O O . PHE A 1 116 ? 2.953 2.619 -0.752 1.00 97.81 116 PHE A O 1
ATOM 949 N N . GLU A 1 117 ? 4.155 0.732 -0.959 1.00 98.00 117 GLU A N 1
ATOM 950 C CA . GLU A 1 117 ? 3.716 0.113 0.298 1.00 98.00 117 GLU A CA 1
ATOM 951 C C . GLU A 1 117 ? 4.067 0.995 1.507 1.00 98.00 117 GLU A C 1
ATOM 953 O O . GLU A 1 117 ? 3.238 1.193 2.399 1.00 98.00 117 GLU A O 1
ATOM 958 N N . ARG A 1 118 ? 5.275 1.578 1.526 1.00 98.06 118 ARG A N 1
ATOM 959 C CA . ARG A 1 118 ? 5.713 2.494 2.591 1.00 98.06 118 ARG A CA 1
ATOM 960 C C . ARG A 1 118 ? 4.940 3.799 2.605 1.00 98.06 118 ARG A C 1
ATOM 962 O O . ARG A 1 118 ? 4.566 4.262 3.683 1.00 98.06 118 ARG A O 1
ATOM 969 N N . LEU A 1 119 ? 4.750 4.405 1.436 1.00 98.19 119 LEU A N 1
ATOM 970 C CA . LEU A 1 119 ? 4.021 5.664 1.311 1.00 98.19 119 LEU A CA 1
ATOM 971 C C . LEU A 1 119 ? 2.562 5.487 1.733 1.00 98.19 119 LEU A C 1
ATOM 973 O O . LEU A 1 119 ? 2.079 6.255 2.560 1.00 98.19 119 LEU A O 1
ATOM 977 N N . GLU A 1 120 ? 1.895 4.438 1.247 1.00 98.19 120 GLU A N 1
ATOM 978 C CA . GLU A 1 120 ? 0.507 4.143 1.610 1.00 98.19 120 GLU A CA 1
ATOM 979 C C . GLU A 1 120 ? 0.359 3.899 3.116 1.00 98.19 120 GLU A C 1
ATOM 981 O O . GLU A 1 120 ? -0.566 4.416 3.743 1.00 98.19 120 GLU A O 1
ATOM 986 N N . LEU A 1 121 ? 1.289 3.155 3.724 1.00 98.44 121 LEU A N 1
ATOM 987 C CA . LEU A 1 121 ? 1.262 2.917 5.163 1.00 98.44 121 LEU A CA 1
ATOM 988 C C . LEU A 1 121 ? 1.417 4.223 5.956 1.00 98.44 121 LEU A C 1
ATOM 990 O O . LEU A 1 121 ? 0.657 4.455 6.894 1.00 98.44 121 LEU A O 1
ATOM 994 N N . ALA A 1 122 ? 2.358 5.088 5.572 1.00 98.19 122 ALA A N 1
ATOM 995 C CA . ALA A 1 122 ? 2.564 6.375 6.234 1.00 98.19 122 ALA A CA 1
ATOM 996 C C . ALA A 1 122 ? 1.341 7.302 6.094 1.00 98.19 122 ALA A C 1
ATOM 998 O O . ALA A 1 122 ? 0.946 7.971 7.052 1.00 98.19 122 ALA A O 1
ATOM 999 N N . GLU A 1 123 ? 0.706 7.323 4.920 1.00 97.69 123 GLU A N 1
ATOM 1000 C CA . GLU A 1 123 ? -0.541 8.058 4.691 1.00 97.69 123 GLU A CA 1
ATOM 1001 C C . GLU A 1 123 ? -1.674 7.530 5.581 1.00 97.69 123 GLU A C 1
ATOM 1003 O O . GLU A 1 123 ? -2.364 8.317 6.229 1.00 97.69 123 GLU A O 1
ATOM 1008 N N . LEU A 1 124 ? -1.834 6.208 5.682 1.00 97.19 124 LEU A N 1
ATOM 1009 C CA . LEU A 1 124 ? -2.841 5.607 6.554 1.00 97.19 124 LEU A CA 1
ATOM 1010 C C . LEU A 1 124 ? -2.592 5.952 8.020 1.00 97.19 124 LEU A C 1
ATOM 1012 O O . LEU A 1 124 ? -3.492 6.493 8.659 1.00 97.19 124 LEU A O 1
ATOM 1016 N N . GLU A 1 125 ? -1.383 5.705 8.527 1.00 97.44 125 GLU A N 1
ATOM 1017 C CA . GLU A 1 125 ? -1.011 5.955 9.925 1.00 97.44 125 GLU A CA 1
ATOM 1018 C C . GLU A 1 125 ? -1.149 7.438 10.301 1.00 97.44 125 GLU A C 1
ATOM 1020 O O . GLU A 1 125 ? -1.640 7.756 11.381 1.00 97.44 125 GLU A O 1
ATOM 1025 N N . SER A 1 126 ? -0.800 8.359 9.396 1.00 97.44 126 SER A N 1
ATOM 1026 C CA . SER A 1 126 ? -0.974 9.803 9.627 1.00 97.44 126 SER A CA 1
ATOM 1027 C C . SER A 1 126 ? -2.433 10.273 9.571 1.00 97.44 126 SER A C 1
ATOM 1029 O O . SER A 1 126 ? -2.763 11.318 10.130 1.00 97.44 126 SER A O 1
ATOM 1031 N N . SER A 1 127 ? -3.312 9.509 8.918 1.00 96.88 127 SER A N 1
ATOM 1032 C CA . SER A 1 127 ? -4.749 9.796 8.815 1.00 96.88 127 SER A CA 1
ATOM 1033 C C . SER A 1 127 ? -5.596 9.155 9.921 1.00 96.88 127 SER A C 1
ATOM 1035 O O . SER A 1 127 ? -6.822 9.336 9.937 1.00 96.88 127 SER A O 1
ATOM 1037 N N . MET A 1 128 ? -4.979 8.359 10.799 1.00 97.56 128 MET A N 1
ATOM 1038 C CA . MET A 1 128 ? -5.676 7.697 11.896 1.00 97.56 128 MET A CA 1
ATOM 1039 C C . MET A 1 128 ? -6.049 8.694 12.995 1.00 97.56 128 MET A C 1
ATOM 1041 O O . MET A 1 128 ? -5.254 9.559 13.367 1.00 97.56 128 MET A O 1
ATOM 1045 N N . THR A 1 129 ? -7.249 8.556 13.558 1.00 97.75 129 THR A N 1
ATOM 1046 C CA . THR A 1 129 ? -7.569 9.218 14.831 1.00 97.75 129 THR A CA 1
ATOM 1047 C C . THR A 1 129 ? -6.767 8.581 15.976 1.00 97.75 129 THR A C 1
ATOM 1049 O O . THR A 1 129 ? -6.258 7.466 15.826 1.00 97.75 129 THR A O 1
ATOM 1052 N N . PRO A 1 130 ? -6.655 9.234 17.147 1.00 97.69 130 PRO A N 1
ATOM 1053 C CA . PRO A 1 130 ? -6.002 8.632 18.309 1.00 97.69 130 PRO A CA 1
ATOM 1054 C C . PRO A 1 130 ? -6.585 7.264 18.700 1.00 97.69 130 PRO A C 1
ATOM 1056 O O . PRO A 1 130 ? -5.841 6.358 19.072 1.00 97.69 130 PRO A O 1
ATOM 1059 N N . GLU A 1 131 ? -7.902 7.091 18.582 1.00 96.88 131 GLU A N 1
ATOM 1060 C CA . GLU A 1 131 ? -8.603 5.839 18.882 1.00 96.88 131 GLU A CA 1
ATOM 1061 C C . GLU A 1 131 ? -8.296 4.749 17.845 1.00 96.88 131 GLU A C 1
ATOM 1063 O O . GLU A 1 131 ? -8.043 3.596 18.210 1.00 96.88 131 GLU A O 1
ATOM 1068 N N . GLU A 1 132 ? -8.265 5.109 16.556 1.00 98.00 132 GLU A N 1
ATOM 1069 C CA . GLU A 1 132 ? -7.863 4.206 15.469 1.00 98.00 132 GLU A CA 1
ATOM 1070 C C . GLU A 1 132 ? -6.401 3.763 15.643 1.00 98.00 132 GLU A C 1
ATOM 1072 O O . GLU A 1 132 ? -6.100 2.572 15.560 1.00 98.00 132 GLU A O 1
ATOM 1077 N N . ALA A 1 133 ? -5.500 4.699 15.960 1.00 97.50 133 ALA A N 1
ATOM 1078 C CA . ALA A 1 133 ? -4.081 4.427 16.180 1.00 97.50 133 ALA A CA 1
ATOM 1079 C C . ALA A 1 133 ? -3.841 3.532 17.407 1.00 97.50 133 ALA A C 1
ATOM 1081 O O . ALA A 1 133 ? -3.017 2.618 17.354 1.00 97.50 133 ALA A O 1
ATOM 1082 N N . ALA A 1 134 ? -4.582 3.748 18.500 1.00 97.69 134 ALA A N 1
ATOM 1083 C CA . ALA A 1 134 ? -4.528 2.880 19.674 1.00 97.69 134 ALA A CA 1
ATOM 1084 C C . ALA A 1 134 ? -5.010 1.457 19.350 1.00 97.69 134 ALA A C 1
ATOM 1086 O O . ALA A 1 134 ? -4.374 0.483 19.753 1.00 97.69 134 ALA A O 1
ATOM 1087 N N . SER A 1 135 ? -6.096 1.333 18.583 1.00 97.25 135 SER A N 1
ATOM 1088 C CA . SER A 1 135 ? -6.633 0.037 18.146 1.00 97.25 135 SER A CA 1
ATOM 1089 C C . SER A 1 135 ? -5.657 -0.696 17.219 1.00 97.25 135 SER A C 1
ATOM 1091 O O . SER A 1 135 ? -5.428 -1.895 17.368 1.00 97.25 135 SER A O 1
ATOM 1093 N N . TYR A 1 136 ? -5.020 0.031 16.301 1.00 97.81 136 TYR A N 1
ATOM 1094 C CA . TYR A 1 136 ? -3.968 -0.497 15.437 1.00 97.81 136 TYR A CA 1
ATOM 1095 C C . TYR A 1 136 ? -2.748 -0.986 16.231 1.00 97.81 136 TYR A C 1
ATOM 1097 O O . TYR A 1 136 ? -2.266 -2.091 15.982 1.00 97.81 136 TYR A O 1
ATOM 1105 N N . ALA A 1 137 ? -2.283 -0.220 17.223 1.00 96.81 137 ALA A N 1
ATOM 1106 C CA . ALA A 1 137 ? -1.173 -0.624 18.087 1.00 96.81 137 ALA A CA 1
ATOM 1107 C C . ALA A 1 137 ? -1.492 -1.910 18.869 1.00 96.81 137 ALA A C 1
ATOM 1109 O O . ALA A 1 137 ? -0.686 -2.838 18.885 1.00 96.81 137 ALA A O 1
ATOM 1110 N N . GLN A 1 138 ? -2.699 -2.015 19.432 1.00 96.31 138 GLN A N 1
ATOM 1111 C CA . GLN A 1 138 ? -3.150 -3.235 20.109 1.00 96.31 138 GLN A CA 1
ATOM 1112 C C . GLN A 1 138 ? -3.183 -4.444 19.164 1.00 96.31 138 GLN A C 1
ATOM 1114 O O . GLN A 1 138 ? -2.788 -5.544 19.550 1.00 96.31 138 GLN A O 1
ATOM 1119 N N . ALA A 1 139 ? -3.623 -4.252 17.9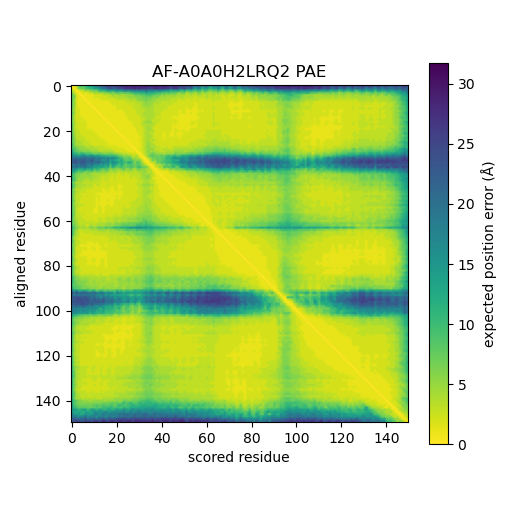17 1.00 95.00 139 ALA A N 1
ATOM 1120 C CA . ALA A 1 139 ? -3.637 -5.316 16.918 1.00 95.00 139 ALA A CA 1
ATOM 1121 C C . ALA A 1 139 ? -2.218 -5.774 16.524 1.00 95.00 139 ALA A C 1
ATOM 1123 O O . ALA A 1 139 ? -1.995 -6.968 16.312 1.00 95.00 139 ALA A O 1
ATOM 1124 N N . LEU A 1 140 ? -1.250 -4.851 16.465 1.00 93.75 140 LEU A N 1
ATOM 1125 C CA . LEU A 1 140 ? 0.161 -5.183 16.247 1.00 93.75 140 LEU A CA 1
ATOM 1126 C C . LEU A 1 140 ? 0.735 -6.012 17.400 1.00 93.75 140 LEU A C 1
ATOM 1128 O O . LEU A 1 140 ? 1.382 -7.030 17.148 1.00 93.75 140 LEU A O 1
ATOM 1132 N N . ASP A 1 141 ? 0.464 -5.616 18.644 1.00 92.19 141 ASP A N 1
ATOM 1133 C CA . ASP A 1 141 ? 0.929 -6.340 19.830 1.00 92.19 141 ASP A CA 1
ATOM 1134 C C . ASP A 1 141 ? 0.345 -7.757 19.884 1.00 92.19 141 ASP A C 1
ATOM 1136 O O . ASP A 1 141 ? 1.082 -8.725 20.075 1.00 92.19 141 ASP A O 1
ATOM 1140 N N . ALA A 1 142 ? -0.958 -7.903 19.626 1.00 89.62 142 ALA A N 1
ATOM 1141 C CA . ALA A 1 142 ? -1.620 -9.206 19.579 1.00 89.62 142 ALA A CA 1
ATOM 1142 C C . ALA A 1 142 ? -0.989 -10.138 18.528 1.00 89.62 142 ALA A C 1
ATOM 1144 O O . ALA A 1 142 ? -0.728 -11.313 18.804 1.00 89.62 142 ALA A O 1
ATOM 1145 N N . ARG A 1 143 ? -0.676 -9.607 17.339 1.00 84.94 143 ARG A N 1
ATOM 1146 C CA . ARG A 1 143 ? 0.019 -10.355 16.281 1.00 84.94 143 ARG A CA 1
ATOM 1147 C C . ARG A 1 143 ? 1.433 -10.753 16.712 1.00 84.94 143 ARG A C 1
ATOM 1149 O O . ARG A 1 143 ? 1.825 -11.903 16.523 1.00 84.94 143 ARG A O 1
ATOM 1156 N N . ALA A 1 144 ? 2.186 -9.843 17.325 1.00 79.75 144 ALA A N 1
ATOM 1157 C CA . ALA A 1 144 ? 3.534 -10.128 17.813 1.00 79.75 144 ALA A CA 1
ATOM 1158 C C . ALA A 1 144 ? 3.549 -11.193 18.922 1.00 79.75 144 ALA A C 1
ATOM 1160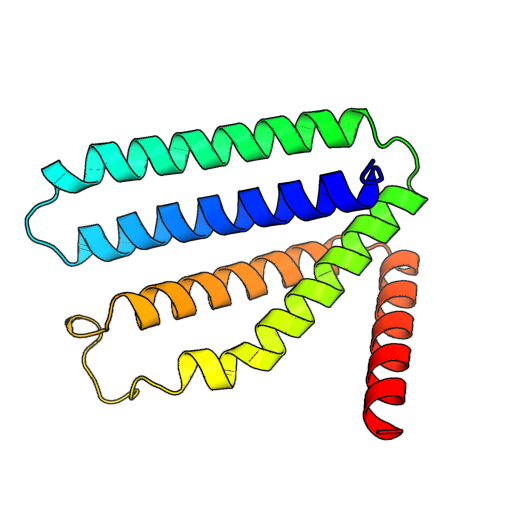 O O . ALA A 1 144 ? 4.468 -12.010 18.962 1.00 79.75 144 ALA A O 1
ATOM 1161 N N . SER A 1 145 ? 2.542 -11.211 19.798 1.00 78.69 145 SER A N 1
ATOM 1162 C CA . SER A 1 145 ? 2.373 -12.255 20.813 1.00 78.69 145 SER A CA 1
ATOM 1163 C C . SER A 1 145 ? 2.053 -13.614 20.193 1.00 78.69 145 SER A C 1
ATOM 1165 O O . SER A 1 145 ? 2.682 -14.594 20.576 1.00 78.69 145 SER A O 1
ATOM 1167 N N . SER A 1 146 ? 1.166 -13.672 19.191 1.00 74.44 146 SER A N 1
ATOM 1168 C CA . SER A 1 146 ? 0.826 -14.938 18.519 1.00 74.44 146 SER A CA 1
ATOM 1169 C C . SER A 1 146 ? 2.027 -15.608 17.840 1.00 74.44 146 SER A C 1
ATOM 1171 O O . SER A 1 146 ? 2.178 -16.819 17.914 1.00 74.44 146 SER A O 1
ATOM 1173 N N . LEU A 1 147 ? 2.945 -14.819 17.272 1.00 70.06 147 LEU A N 1
ATOM 1174 C CA . LEU A 1 147 ? 4.165 -15.319 16.626 1.00 70.06 147 LEU A CA 1
ATOM 1175 C C . LEU A 1 147 ? 5.245 -15.803 17.611 1.00 70.06 147 LEU A C 1
ATOM 1177 O O . LEU A 1 147 ? 6.244 -16.364 17.176 1.00 70.06 147 LEU A O 1
ATOM 1181 N N . ARG A 1 148 ? 5.109 -15.535 18.917 1.00 64.12 148 ARG A N 1
ATOM 1182 C CA . ARG A 1 148 ? 6.063 -15.990 19.950 1.00 64.12 148 ARG A CA 1
ATOM 1183 C C . ARG A 1 148 ? 5.650 -17.301 20.615 1.00 64.12 148 ARG A C 1
ATOM 1185 O O . ARG A 1 148 ? 6.454 -17.864 21.354 1.00 64.12 148 ARG A O 1
ATOM 1192 N N . GLU A 1 149 ? 4.408 -17.730 20.417 1.00 56.94 149 GLU A N 1
ATOM 1193 C CA . GLU A 1 149 ? 3.861 -1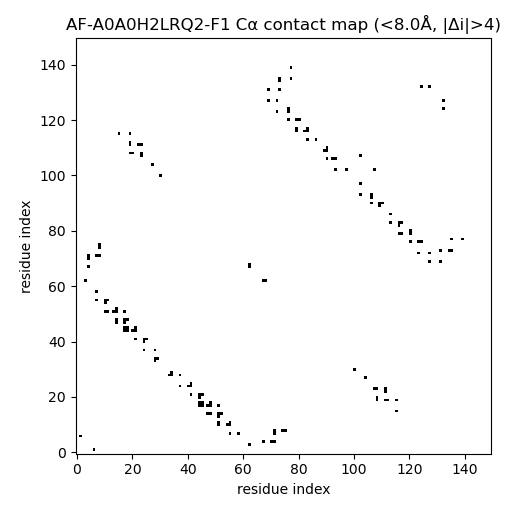8.968 20.984 1.00 56.94 149 GLU A CA 1
ATOM 1194 C C . GLU A 1 149 ? 3.975 -20.168 20.019 1.00 56.94 149 GLU A C 1
ATOM 1196 O O . GLU A 1 149 ? 3.691 -21.295 20.428 1.00 56.94 149 GLU A O 1
ATOM 1201 N N . GLU A 1 150 ? 4.440 -19.939 18.783 1.00 46.81 150 GLU A N 1
ATOM 1202 C CA . GLU A 1 150 ? 4.790 -20.950 17.765 1.00 46.81 150 GLU A CA 1
ATOM 1203 C C . GLU A 1 150 ? 6.307 -21.194 17.693 1.00 46.81 150 GLU A C 1
ATOM 1205 O O . GLU A 1 150 ? 6.700 -22.372 17.513 1.00 46.81 150 GLU A O 1
#

Solvent-accessible surface area (backbone atoms only — not comparable to full-atom values): 8456 Å² total; per-residue (Å²): 133,80,52,76,59,54,52,51,54,52,43,51,50,52,30,52,51,27,50,41,52,28,51,43,49,51,60,51,39,77,75,45,99,62,56,81,76,45,51,66,56,38,52,51,27,47,51,47,29,55,51,32,52,51,52,50,55,53,51,54,73,73,56,78,54,68,67,60,53,46,49,46,52,43,55,48,42,55,50,39,50,57,53,57,70,47,39,63,72,69,56,62,86,60,63,96,86,57,58,82,89,74,57,51,72,70,54,53,43,49,53,48,41,51,55,51,44,52,51,52,38,53,53,51,64,71,69,44,51,74,68,49,47,52,52,41,51,53,54,52,50,54,53,58,51,58,68,71,79,112

Nearest PDB structures (foldseek):
  7pru-assembly1_B  TM=4.293E-01  e=3.354E+00  Thermochaetoides thermophila DSM 1495

Organism: Variovorax paradoxus (NCBI:txid34073)

Secondary structure (DSSP, 8-state):
---HHHHHHHHHHHHHHHHHHHHHHHHHHHT-S-THHHHHHHHHHHHHHHHHHHHHHHHHHH---HHHHHHHHHHHHHHHHHHHHHHHHHHTTS-TTS-GGG--HHHHHHHHHHHHHHHHHHHHHHT--HHHHHHHHHHHHHHHHHTT--

Radius of gyration: 18.06 Å; Cα contacts (8 Å, |Δi|>4): 87; chains: 1; bounding box: 49×31×50 Å

Sequence (150 aa):
MHGPLDCALHSLQQLAY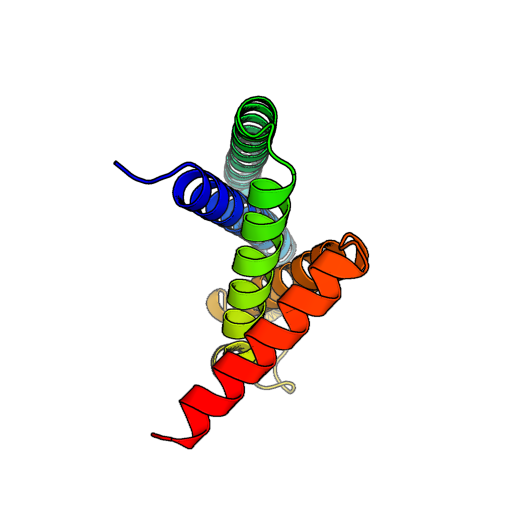ARIAREFHRAWQARTDFPASFEAVISEAHRRVLHCEQVLAQLRLLIDDPCQIAEIKIARALYLRLLLESAPARLQSWSDCESFDDMPKSHLLEWISYDFERLELAELESSMTPEEAASYAQALDARASSLREE